Protein AF-A0A5B8HUE2-F1 (afdb_monomer)

Solvent-accessible surface area (backbone atoms only — not comparable to full-atom values): 2702 Å² total; per-residue (Å²): 133,58,72,70,55,56,52,38,28,52,36,50,51,71,72,44,94,66,78,82,73,93,69,53,76,70,53,49,55,54,43,55,50,51,25,51,52,54,47,53,64,72,76,107

Nearest PDB structures (foldseek):
  4ypi-assembly2_A  TM=7.779E-01  e=4.254E+00  Ebola virus - Mayinga, Zaire, 1976

Radius of gyration: 10.09 Å; Cα contacts (8 Å, |Δi|>4): 30; chains: 1; bounding box: 24×19×22 Å

Mean predicted aligned error: 4.75 Å

Organism: Actinobacillus pleuropneumoniae (NCBI:txid715)

Foldseek 3Di:
DPPLLLVQLLCVLVVHDDDDDDDDPVVVVVSVVSSVVNNVVVVD

Secondary structure (DSSP, 8-state):
--HHHHHHHHHHHTT---PPPP--HHHHHHHHHHHHHHHHHTT-

pLDDT: mean 82.71, std 7.99, range [48.5, 90.0]

Structure (mmCIF, N/CA/C/O backbone):
data_AF-A0A5B8HUE2-F1
#
_entry.id   AF-A0A5B8HUE2-F1
#
loop_
_atom_site.group_PDB
_atom_site.id
_atom_site.type_symbol
_atom_site.label_atom_id
_atom_site.label_alt_id
_atom_site.label_comp_id
_atom_site.label_asym_id
_atom_site.label_entity_id
_atom_site.label_seq_id
_atom_site.pdbx_PDB_ins_code
_atom_site.Cartn_x
_atom_site.Cartn_y
_atom_site.Cartn_z
_atom_site.occupancy
_atom_site.B_iso_or_equiv
_atom_site.auth_seq_id
_atom_site.auth_comp_id
_atom_site.auth_asym_id
_atom_site.auth_atom_id
_atom_site.pdbx_PDB_model_num
ATOM 1 N N . MET A 1 1 ? 2.304 7.434 -9.489 1.00 64.75 1 MET A N 1
ATOM 2 C CA 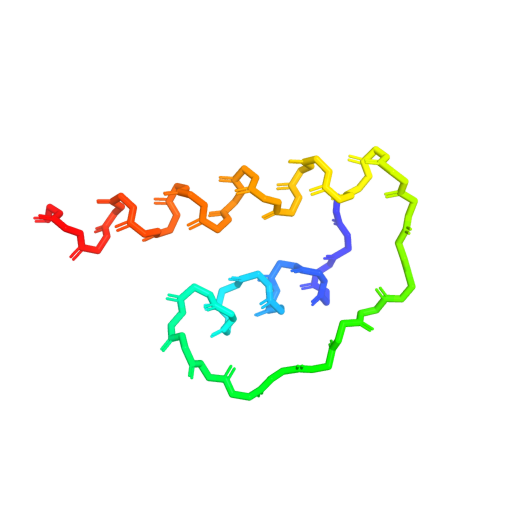. MET A 1 1 ? 1.512 6.186 -9.549 1.00 64.75 1 MET A 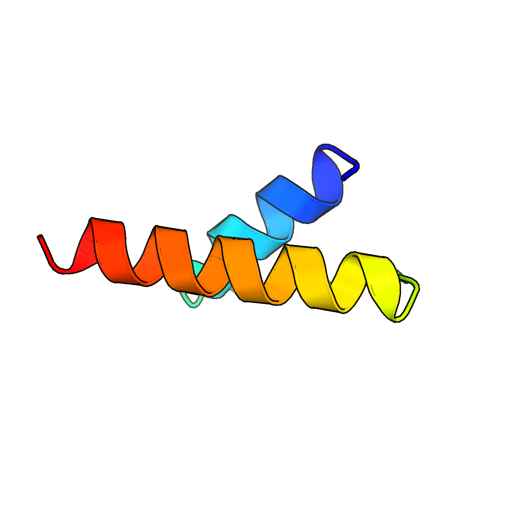CA 1
ATOM 3 C C . MET A 1 1 ? 0.763 6.151 -10.866 1.00 64.75 1 MET A C 1
ATOM 5 O O . MET A 1 1 ? 0.247 7.188 -11.258 1.00 64.75 1 MET A O 1
ATOM 9 N N . SER A 1 2 ? 0.679 4.991 -11.517 1.00 76.19 2 SER A N 1
ATOM 10 C CA . SER A 1 2 ? -0.251 4.786 -12.636 1.00 76.19 2 SER A CA 1
ATOM 11 C C . SER A 1 2 ? -1.700 4.728 -12.124 1.00 76.19 2 SER A C 1
ATOM 13 O O . SER A 1 2 ? -1.936 4.252 -11.012 1.00 76.19 2 SER A O 1
ATOM 15 N N . GLU A 1 3 ? -2.677 5.163 -12.925 1.00 78.56 3 GLU A N 1
ATOM 16 C CA . GLU A 1 3 ? -4.110 5.160 -12.572 1.00 78.56 3 GLU A CA 1
ATOM 17 C C . GLU A 1 3 ? -4.612 3.779 -12.123 1.00 78.56 3 GLU A C 1
ATOM 19 O O . GLU A 1 3 ? -5.400 3.667 -11.183 1.00 78.56 3 GLU A O 1
ATOM 24 N N . LYS A 1 4 ? -4.073 2.707 -12.719 1.00 81.06 4 LYS A N 1
ATOM 25 C CA . LYS A 1 4 ? -4.387 1.322 -12.342 1.00 81.06 4 LYS A CA 1
ATOM 26 C C . LYS A 1 4 ? -3.994 1.005 -10.896 1.00 81.06 4 LYS A C 1
ATOM 28 O O . LYS A 1 4 ? -4.727 0.305 -10.206 1.00 81.06 4 LYS A O 1
ATOM 33 N N . MET A 1 5 ? -2.873 1.541 -10.408 1.00 81.44 5 MET A N 1
ATOM 34 C CA . MET A 1 5 ? -2.441 1.326 -9.020 1.00 81.44 5 MET A CA 1
ATOM 35 C C . MET A 1 5 ? -3.339 2.052 -8.025 1.00 81.44 5 MET A C 1
ATOM 37 O O . MET A 1 5 ? -3.632 1.511 -6.963 1.00 81.44 5 MET A O 1
ATOM 41 N N . ILE A 1 6 ? -3.807 3.250 -8.380 1.00 82.44 6 ILE A N 1
ATOM 42 C CA . ILE A 1 6 ? -4.724 4.031 -7.544 1.00 82.44 6 ILE A CA 1
ATOM 43 C C . ILE A 1 6 ? -6.069 3.304 -7.435 1.00 82.44 6 ILE A C 1
ATOM 45 O O . ILE A 1 6 ? -6.619 3.185 -6.341 1.00 82.44 6 ILE A O 1
ATOM 49 N N . ALA A 1 7 ? -6.573 2.764 -8.548 1.00 85.44 7 ALA A N 1
ATOM 50 C CA . ALA A 1 7 ? -7.794 1.964 -8.558 1.00 85.44 7 ALA A CA 1
ATOM 51 C C . ALA A 1 7 ? -7.670 0.722 -7.658 1.00 85.44 7 ALA A C 1
ATOM 53 O O . ALA A 1 7 ? -8.548 0.467 -6.835 1.00 85.44 7 ALA A O 1
ATOM 54 N N . VAL A 1 8 ? -6.546 0.000 -7.740 1.00 86.75 8 VAL A N 1
ATOM 55 C CA . VAL A 1 8 ? -6.278 -1.172 -6.889 1.00 86.75 8 VAL A CA 1
ATOM 56 C C . VAL A 1 8 ? -6.119 -0.778 -5.417 1.00 86.75 8 VAL A C 1
ATOM 58 O O . VAL A 1 8 ? -6.632 -1.476 -4.549 1.00 86.75 8 VAL A O 1
ATOM 61 N N . ALA A 1 9 ? -5.480 0.356 -5.112 1.00 85.38 9 ALA A N 1
ATOM 62 C CA . ALA A 1 9 ? -5.334 0.849 -3.740 1.00 85.38 9 ALA A CA 1
ATOM 63 C C . ALA A 1 9 ? -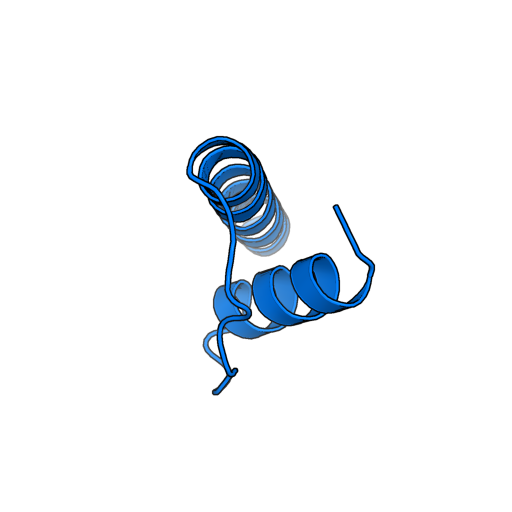6.699 1.162 -3.111 1.00 85.38 9 ALA A C 1
ATOM 65 O O . ALA A 1 9 ? -6.953 0.801 -1.962 1.00 85.38 9 ALA A O 1
ATOM 66 N N . ARG A 1 10 ? -7.605 1.777 -3.882 1.00 83.19 10 ARG A N 1
ATOM 67 C CA . ARG A 1 10 ? -8.982 2.063 -3.453 1.00 83.19 10 ARG A CA 1
ATOM 68 C C . ARG A 1 10 ? -9.807 0.789 -3.269 1.00 83.19 10 ARG A C 1
ATOM 70 O O . ARG A 1 10 ? -10.434 0.635 -2.223 1.00 83.19 10 ARG A O 1
ATOM 77 N N . ALA A 1 11 ? -9.762 -0.134 -4.230 1.00 87.12 11 ALA A N 1
ATOM 78 C CA . ALA A 1 11 ? -10.447 -1.426 -4.135 1.00 87.12 11 ALA A CA 1
ATOM 79 C C . ALA A 1 11 ? -9.971 -2.214 -2.899 1.00 87.12 11 ALA A C 1
ATOM 81 O O . ALA A 1 11 ? -10.772 -2.667 -2.079 1.00 87.12 11 ALA A O 1
ATOM 82 N N . PHE A 1 12 ? -8.654 -2.265 -2.678 1.00 87.88 12 PHE A N 1
ATOM 83 C CA . PHE A 1 12 ? -8.068 -2.909 -1.505 1.00 87.88 12 PHE A CA 1
ATOM 84 C C . PHE A 1 12 ? -8.455 -2.217 -0.189 1.00 87.88 12 PHE A C 1
ATOM 86 O O . PHE A 1 12 ? -8.753 -2.881 0.808 1.00 87.88 12 PHE A O 1
ATOM 93 N N . ALA A 1 13 ? -8.487 -0.879 -0.160 1.00 85.12 13 ALA A N 1
ATOM 94 C CA . ALA A 1 13 ? -8.943 -0.125 1.008 1.00 85.12 13 ALA A CA 1
ATOM 95 C C . ALA A 1 13 ? -10.403 -0.452 1.371 1.00 85.12 13 ALA A C 1
ATOM 97 O O . ALA A 1 13 ? -10.734 -0.524 2.556 1.00 85.12 13 ALA A O 1
ATOM 98 N N . ASN A 1 14 ? -11.241 -0.732 0.369 1.00 84.56 14 ASN A N 1
ATOM 99 C CA . ASN A 1 14 ? -12.638 -1.136 0.523 1.00 84.56 14 ASN A CA 1
ATOM 100 C C . ASN A 1 14 ? -12.856 -2.636 0.783 1.00 84.56 14 ASN A C 1
ATOM 102 O O . ASN A 1 14 ? -14.003 -3.049 0.924 1.00 84.56 14 ASN A O 1
ATOM 106 N N . LYS A 1 15 ? -11.784 -3.430 0.936 1.00 83.44 15 LYS A N 1
ATOM 107 C CA . LYS A 1 15 ? -11.830 -4.898 1.101 1.00 83.44 15 LYS A CA 1
ATOM 108 C C . LYS A 1 15 ? -12.433 -5.634 -0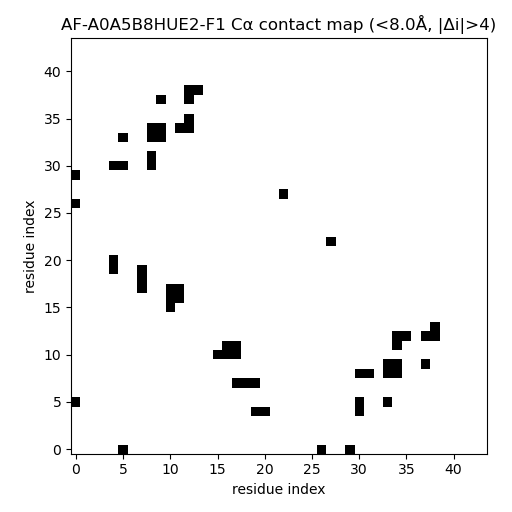.106 1.00 83.44 15 LYS A C 1
ATOM 110 O O . LYS A 1 15 ? -12.925 -6.752 0.035 1.00 83.44 15 LYS A O 1
ATOM 115 N N . GLU A 1 16 ? -12.384 -5.027 -1.286 1.00 86.81 16 GLU A N 1
ATOM 116 C CA . GLU A 1 16 ? -12.803 -5.669 -2.530 1.00 86.81 16 GLU A CA 1
ATOM 117 C C . GLU A 1 16 ? -11.700 -6.598 -3.057 1.00 86.81 16 GLU A C 1
ATOM 119 O O . GLU A 1 16 ? -10.515 -6.431 -2.754 1.00 86.81 16 GLU A O 1
ATOM 124 N N . LYS A 1 17 ? -12.080 -7.601 -3.860 1.00 85.06 17 LYS A N 1
ATOM 125 C CA . LYS A 1 17 ? -11.105 -8.448 -4.559 1.00 85.06 17 LYS A CA 1
ATOM 126 C C . LYS A 1 17 ? -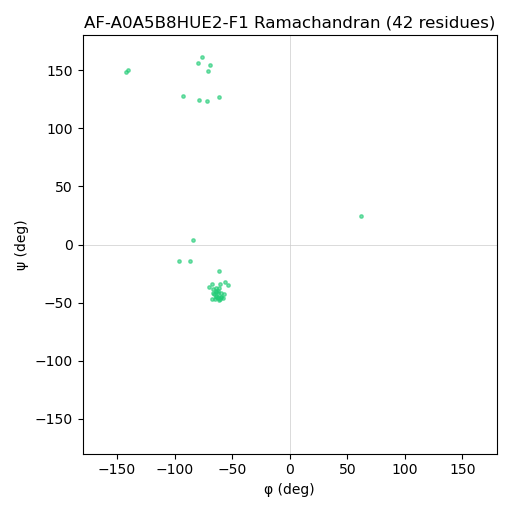10.451 -7.639 -5.677 1.00 85.06 17 LYS A C 1
ATOM 128 O O . LYS A 1 17 ? -11.133 -7.163 -6.578 1.00 85.06 17 LYS A O 1
ATOM 133 N N . CYS A 1 18 ? -9.129 -7.538 -5.652 1.00 85.25 18 CYS A N 1
ATOM 134 C CA . CYS A 1 18 ? -8.355 -6.814 -6.654 1.00 85.25 18 CYS A CA 1
ATOM 135 C C . CYS A 1 18 ? -7.043 -7.539 -6.968 1.00 85.25 18 CYS A C 1
ATOM 137 O O . CYS A 1 18 ? -6.457 -8.191 -6.103 1.00 85.25 18 CYS A O 1
ATOM 139 N N . THR A 1 19 ? -6.575 -7.409 -8.209 1.00 84.88 19 THR A N 1
ATOM 140 C CA . THR A 1 19 ? -5.295 -7.971 -8.651 1.00 84.88 19 THR A CA 1
ATOM 141 C C . THR A 1 19 ? -4.201 -6.929 -8.493 1.00 84.88 19 THR A C 1
ATOM 143 O O . THR A 1 19 ? -4.325 -5.810 -8.992 1.00 84.88 19 THR A O 1
ATOM 146 N N . PHE A 1 20 ? -3.118 -7.298 -7.812 1.00 83.31 20 PHE A N 1
ATOM 147 C CA . PHE A 1 20 ? -1.982 -6.407 -7.621 1.00 83.31 20 PHE A CA 1
ATOM 148 C C . PHE A 1 20 ? -1.122 -6.364 -8.887 1.00 83.31 20 PHE A C 1
ATOM 150 O O . PHE A 1 20 ? -0.681 -7.416 -9.354 1.00 83.31 20 PHE A O 1
ATOM 157 N N . PRO A 1 21 ? -0.867 -5.173 -9.454 1.00 81.88 21 PRO A N 1
ATOM 158 C CA . PRO A 1 21 ? 0.110 -5.042 -10.520 1.00 81.88 21 PRO A CA 1
ATOM 159 C C . PRO A 1 21 ? 1.519 -5.276 -9.966 1.00 81.88 21 PRO A C 1
ATOM 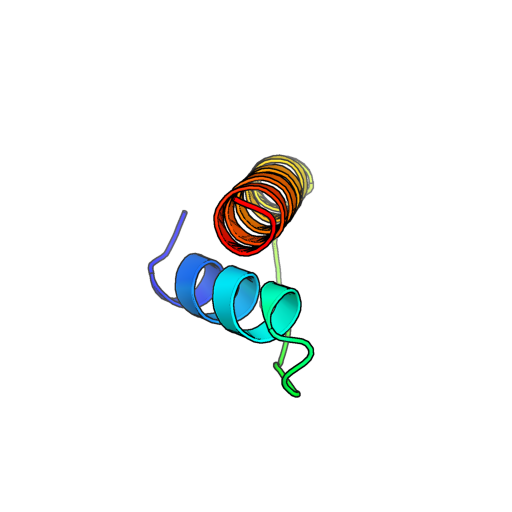161 O O . PRO A 1 21 ? 1.785 -5.036 -8.786 1.00 81.88 21 PRO A O 1
ATOM 164 N N . ILE A 1 22 ? 2.432 -5.707 -10.837 1.00 85.06 22 ILE A N 1
ATOM 165 C CA . ILE A 1 22 ? 3.859 -5.747 -10.511 1.00 85.06 22 ILE A CA 1
ATOM 166 C C . ILE A 1 22 ? 4.301 -4.313 -10.231 1.00 85.06 22 ILE A C 1
ATOM 168 O O . ILE A 1 22 ? 4.050 -3.414 -11.034 1.00 85.06 22 ILE A O 1
ATOM 172 N N . MET A 1 23 ? 4.926 -4.106 -9.078 1.00 84.88 23 MET A N 1
ATOM 173 C CA . MET A 1 23 ? 5.345 -2.790 -8.622 1.00 84.88 23 MET A CA 1
ATOM 174 C C . MET A 1 23 ? 6.712 -2.867 -7.958 1.00 84.88 23 MET A C 1
ATOM 176 O O . MET A 1 23 ? 7.082 -3.879 -7.363 1.00 84.88 23 MET A O 1
ATOM 180 N N . THR A 1 24 ? 7.462 -1.778 -8.048 1.00 86.94 24 THR A N 1
ATOM 181 C CA . THR A 1 24 ? 8.741 -1.634 -7.351 1.00 86.94 24 THR A CA 1
ATOM 182 C C . THR A 1 24 ? 8.530 -1.342 -5.863 1.00 86.94 24 THR A C 1
ATOM 184 O O . THR A 1 24 ? 7.474 -0.865 -5.445 1.00 86.94 24 THR A O 1
ATOM 187 N N . ALA A 1 25 ? 9.558 -1.556 -5.035 1.00 86.81 25 ALA A N 1
ATOM 188 C CA . ALA A 1 25 ? 9.485 -1.264 -3.598 1.00 86.81 25 ALA A CA 1
ATOM 189 C C . ALA A 1 25 ? 9.113 0.205 -3.296 1.00 86.81 25 ALA A C 1
ATOM 191 O O . ALA A 1 25 ? 8.408 0.484 -2.327 1.00 86.81 25 ALA A O 1
ATOM 192 N N . LYS A 1 26 ? 9.532 1.150 -4.154 1.00 86.62 26 LYS A N 1
ATOM 193 C CA . LYS A 1 26 ? 9.138 2.565 -4.044 1.00 86.62 26 LYS A CA 1
ATOM 194 C C . LYS A 1 26 ? 7.635 2.742 -4.256 1.00 86.62 26 LYS A C 1
ATOM 196 O O . LYS A 1 26 ? 6.978 3.419 -3.472 1.00 86.62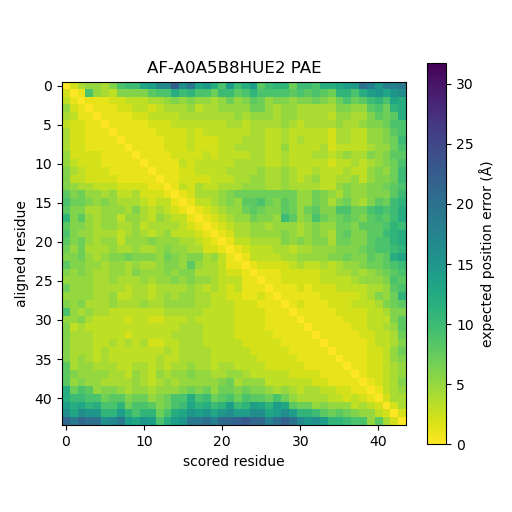 26 LYS A O 1
ATOM 201 N N . GLU A 1 27 ? 7.085 2.113 -5.290 1.00 84.56 27 GLU A N 1
ATOM 202 C CA . GLU A 1 27 ? 5.658 2.178 -5.615 1.00 84.56 27 GLU A CA 1
ATOM 203 C C . GLU A 1 27 ? 4.789 1.487 -4.563 1.00 84.56 27 GLU A C 1
ATOM 205 O O . GLU A 1 27 ? 3.716 1.996 -4.241 1.00 84.56 27 GLU A O 1
ATOM 210 N N . LEU A 1 28 ? 5.284 0.406 -3.955 1.00 86.25 28 LEU A N 1
ATOM 211 C CA . LEU A 1 28 ? 4.638 -0.240 -2.813 1.00 86.25 28 LEU A CA 1
ATOM 212 C C . LEU A 1 28 ? 4.498 0.719 -1.618 1.00 86.25 28 LEU A C 1
ATOM 214 O O . LEU A 1 28 ? 3.443 0.768 -0.986 1.00 86.25 28 LEU A O 1
ATOM 218 N N . GLY A 1 29 ? 5.524 1.526 -1.332 1.00 88.88 29 GLY A N 1
ATOM 219 C CA . GLY A 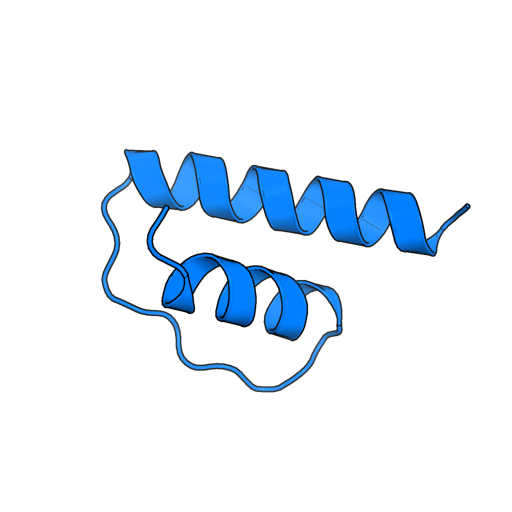1 29 ? 5.462 2.544 -0.278 1.00 88.88 29 GLY A CA 1
ATOM 220 C C . GLY A 1 29 ? 4.353 3.574 -0.518 1.00 88.88 29 GLY A C 1
ATOM 221 O O . GLY A 1 29 ? 3.568 3.871 0.385 1.00 88.88 29 GLY A O 1
ATOM 222 N N . TYR A 1 30 ? 4.228 4.066 -1.755 1.00 87.94 30 TYR A N 1
ATOM 223 C CA . TYR A 1 30 ? 3.127 4.957 -2.135 1.00 87.94 30 TYR A CA 1
ATOM 224 C C . TYR A 1 30 ? 1.765 4.259 -2.042 1.00 87.94 30 TYR A C 1
ATOM 226 O O . TYR A 1 30 ? 0.795 4.861 -1.588 1.00 87.94 30 TYR A O 1
ATOM 234 N N . PHE A 1 31 ? 1.691 2.992 -2.451 1.00 87.00 31 PHE A N 1
ATOM 235 C CA . PHE A 1 31 ? 0.464 2.200 -2.451 1.00 87.00 31 PHE A CA 1
ATOM 236 C C . PHE A 1 31 ? -0.096 2.020 -1.036 1.00 87.00 31 PHE A C 1
ATOM 238 O O . PHE A 1 31 ? -1.274 2.272 -0.784 1.00 87.00 31 PHE A O 1
ATOM 245 N N . LEU A 1 32 ? 0.770 1.670 -0.083 1.00 87.50 32 LEU A N 1
ATOM 246 C CA . LEU A 1 32 ? 0.406 1.545 1.328 1.00 87.50 32 LEU A CA 1
ATOM 247 C C . LEU A 1 32 ? -0.020 2.885 1.940 1.00 87.50 32 LEU A C 1
ATOM 249 O O . LEU A 1 32 ? -0.956 2.916 2.743 1.00 87.50 32 LEU A O 1
ATOM 253 N N . LYS A 1 33 ? 0.634 3.989 1.552 1.00 90.00 33 LYS A N 1
ATOM 254 C CA . LYS A 1 33 ? 0.257 5.334 2.003 1.00 90.00 33 LYS A CA 1
ATOM 255 C C . LYS A 1 33 ? -1.163 5.691 1.560 1.00 90.00 33 LYS A C 1
ATOM 257 O O . LYS A 1 33 ? -1.962 6.093 2.401 1.00 90.00 33 LYS A O 1
ATOM 262 N N . GLU A 1 34 ? -1.494 5.470 0.289 1.00 87.38 34 GLU A N 1
ATOM 263 C CA . GLU A 1 34 ? -2.846 5.710 -0.234 1.00 87.38 34 GLU A CA 1
ATOM 264 C C . GLU A 1 34 ? -3.899 4.862 0.481 1.00 87.38 34 GLU A C 1
ATOM 266 O O . GLU A 1 34 ? -4.900 5.392 0.950 1.00 87.38 34 GLU A O 1
ATOM 271 N N . ILE A 1 35 ? -3.661 3.560 0.672 1.00 88.56 35 ILE A N 1
ATOM 272 C CA . ILE A 1 35 ? -4.604 2.706 1.416 1.00 88.56 35 ILE A CA 1
ATOM 273 C C . ILE A 1 35 ? -4.853 3.251 2.824 1.00 88.56 35 ILE A C 1
ATOM 275 O O . ILE A 1 35 ? -5.992 3.257 3.296 1.00 88.56 35 ILE A O 1
ATOM 279 N N . LYS A 1 36 ? -3.795 3.693 3.511 1.00 88.62 36 LYS A N 1
ATOM 280 C CA . LYS A 1 36 ? -3.898 4.242 4.864 1.00 88.62 36 LYS A CA 1
ATOM 281 C C . LYS A 1 36 ? -4.730 5.527 4.878 1.00 88.62 36 LYS A C 1
ATOM 283 O O . LYS A 1 36 ? -5.610 5.650 5.725 1.00 88.62 36 LYS A O 1
ATOM 288 N N . GLU A 1 37 ? -4.500 6.438 3.934 1.00 87.88 37 GLU A N 1
ATOM 289 C CA . GLU A 1 37 ? -5.277 7.676 3.792 1.00 87.88 37 GLU A CA 1
ATOM 290 C C . GLU A 1 37 ? -6.748 7.407 3.449 1.00 87.88 37 GLU A C 1
ATOM 292 O O . GLU A 1 37 ? -7.635 7.988 4.073 1.00 87.88 37 GLU A O 1
ATOM 297 N N . GLN A 1 38 ? -7.031 6.486 2.524 1.00 84.44 38 GLN A N 1
ATOM 298 C CA . GLN A 1 38 ? -8.402 6.092 2.174 1.00 84.44 38 GLN A CA 1
ATOM 299 C C . GLN A 1 38 ? -9.138 5.468 3.369 1.00 84.44 38 GLN A C 1
ATOM 301 O O . GLN A 1 38 ? -10.310 5.758 3.600 1.00 84.44 38 GLN A O 1
ATOM 306 N N . ARG A 1 39 ? -8.453 4.639 4.170 1.00 83.06 39 ARG A N 1
ATOM 307 C CA . ARG A 1 39 ? -9.024 4.062 5.398 1.00 83.06 39 ARG A CA 1
ATOM 308 C C . ARG A 1 39 ? -9.298 5.121 6.462 1.00 83.06 39 ARG A C 1
ATOM 310 O O . ARG A 1 39 ? -10.350 5.068 7.082 1.00 83.06 39 ARG A O 1
ATOM 317 N N . LEU A 1 40 ? -8.390 6.080 6.648 1.00 82.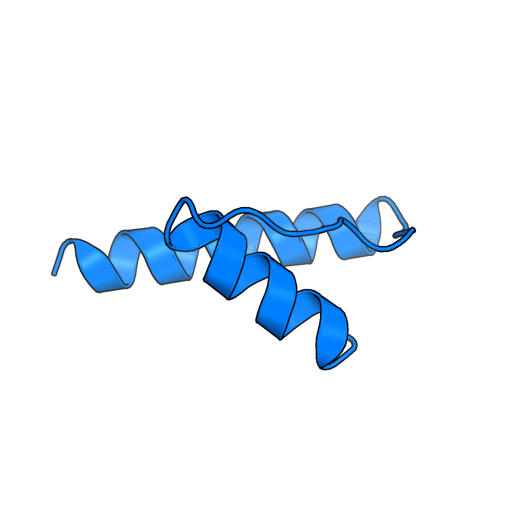50 40 LEU A N 1
ATOM 318 C CA . LEU A 1 40 ? -8.582 7.207 7.568 1.00 82.50 40 LEU A CA 1
ATOM 319 C C . LEU A 1 40 ? -9.776 8.078 7.156 1.00 82.50 40 LEU A C 1
ATOM 321 O O . LEU A 1 40 ? -10.613 8.384 7.997 1.00 82.50 40 LEU A O 1
ATOM 325 N N . LYS A 1 41 ? -9.904 8.401 5.862 1.00 77.75 41 LYS A N 1
ATOM 326 C CA . LYS A 1 41 ? -11.044 9.159 5.316 1.00 77.75 41 LYS A CA 1
ATOM 327 C C . LYS A 1 41 ? -12.395 8.466 5.482 1.00 77.75 41 LYS A C 1
ATOM 329 O O . LYS A 1 41 ? -13.405 9.140 5.419 1.00 77.75 41 LYS A O 1
ATOM 334 N N . LYS A 1 42 ? -12.423 7.141 5.639 1.00 67.19 42 LYS A N 1
ATOM 335 C CA . LYS A 1 42 ? -13.662 6.369 5.827 1.00 67.19 42 LYS A CA 1
ATOM 336 C C . LYS A 1 42 ? -14.102 6.290 7.295 1.00 67.19 42 LYS A C 1
ATOM 338 O O . LYS A 1 42 ? -15.205 5.834 7.570 1.00 67.19 42 LYS A O 1
ATOM 343 N N . VAL A 1 43 ? -13.217 6.647 8.228 1.00 60.25 43 VAL A N 1
ATOM 344 C CA . VAL A 1 43 ? -13.466 6.614 9.681 1.00 60.25 43 VAL A CA 1
ATOM 345 C C . VAL A 1 43 ? -13.898 7.989 10.222 1.00 60.25 43 VAL A C 1
ATOM 347 O O . VAL A 1 43 ? -14.403 8.056 11.338 1.00 60.25 43 VAL A O 1
ATOM 350 N N . HIS A 1 44 ? -13.728 9.062 9.445 1.00 48.50 44 HIS A N 1
ATOM 351 C CA . HIS A 1 44 ? -14.321 10.386 9.687 1.00 48.50 44 HIS A CA 1
ATOM 352 C C . HIS A 1 44 ? -15.534 10.589 8.781 1.00 48.50 44 HIS A C 1
ATOM 354 O O . HIS A 1 44 ? -16.480 11.265 9.234 1.00 48.50 44 HIS A O 1
#

Sequence (44 aa):
MSEKMIAVARAFANKEKCTFPIMTAKELGYFLKEIKEQRLKKVH